Protein AF-A0A2G1YSA3-F1 (afdb_monomer)

Solvent-accessible surface area (backbone atoms only — not comparable to full-atom values): 4106 Å² total; per-residue (Å²): 136,81,80,75,83,79,82,48,72,64,60,51,54,52,49,52,60,58,59,75,70,63,77,90,85,84,84,84,84,85,77,63,92,86,68,44,62,66,58,52,54,53,49,50,53,60,74,65,47,74,70,60,60,66,57,54,63,72,74,106

Radius of gyration: 18.02 Å; Cα contacts (8 Å, |Δi|>4): 6; chains: 1; bounding box: 30×42×41 Å

Structure (mmCIF, N/CA/C/O backbone):
data_AF-A0A2G1YSA3-F1
#
_entry.id   AF-A0A2G1YSA3-F1
#
loop_
_atom_site.group_PDB
_atom_site.id
_atom_site.type_symbol
_atom_site.label_atom_id
_atom_site.label_alt_id
_atom_site.label_comp_id
_atom_site.label_asym_id
_atom_site.label_entity_id
_atom_site.label_seq_id
_atom_site.pdbx_PDB_ins_code
_atom_site.Cartn_x
_atom_site.Cartn_y
_atom_site.Cartn_z
_atom_site.occupancy
_atom_site.B_iso_or_equiv
_atom_site.auth_seq_id
_atom_site.auth_comp_id
_atom_site.auth_asym_id
_atom_site.auth_atom_id
_atom_site.pdbx_PDB_model_num
ATOM 1 N N . MET A 1 1 ? -22.134 32.569 5.707 1.00 43.38 1 MET A N 1
ATOM 2 C CA . MET A 1 1 ? -21.811 32.000 7.031 1.00 43.38 1 MET A CA 1
ATOM 3 C C . MET A 1 1 ? -22.047 30.506 6.911 1.00 43.38 1 MET A C 1
ATOM 5 O O . MET A 1 1 ? -23.176 30.069 7.075 1.00 43.38 1 MET A O 1
ATOM 9 N N . ASN A 1 2 ? -21.039 29.752 6.474 1.00 42.66 2 ASN A N 1
ATOM 10 C CA . ASN A 1 2 ? -21.200 28.317 6.252 1.00 42.66 2 ASN A CA 1
ATOM 11 C C . ASN A 1 2 ? -20.799 27.626 7.548 1.00 42.66 2 ASN A C 1
ATOM 13 O O . ASN A 1 2 ? -19.632 27.693 7.928 1.00 42.66 2 ASN A O 1
ATOM 17 N N . ALA A 1 3 ? -21.777 27.054 8.249 1.00 54.34 3 ALA A N 1
ATOM 18 C CA . ALA A 1 3 ? -21.519 26.213 9.404 1.00 54.34 3 ALA A CA 1
ATOM 19 C C . ALA A 1 3 ? -20.578 25.085 8.966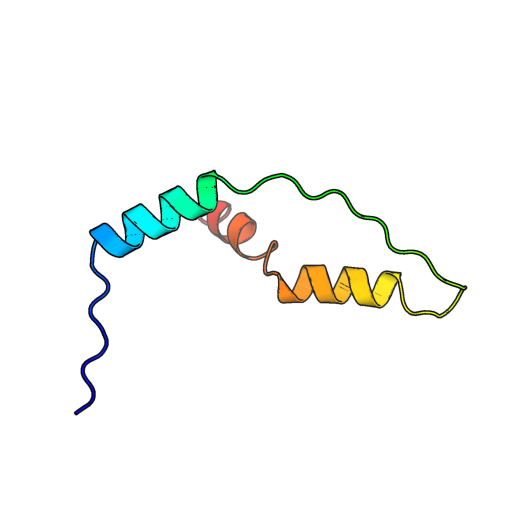 1.00 54.34 3 ALA A C 1
ATOM 21 O O . ALA A 1 3 ? -20.911 24.307 8.070 1.00 54.34 3 ALA A O 1
ATOM 22 N N . THR A 1 4 ? -19.383 25.036 9.546 1.00 59.31 4 THR A N 1
ATOM 23 C CA . THR A 1 4 ? -18.557 23.833 9.513 1.00 59.31 4 THR A CA 1
ATOM 24 C C . THR A 1 4 ? -19.403 22.711 10.110 1.00 59.31 4 THR A C 1
ATOM 26 O O . THR A 1 4 ? -19.913 22.903 11.216 1.00 59.31 4 THR A O 1
ATOM 29 N N . PRO A 1 5 ? -19.617 21.587 9.406 1.0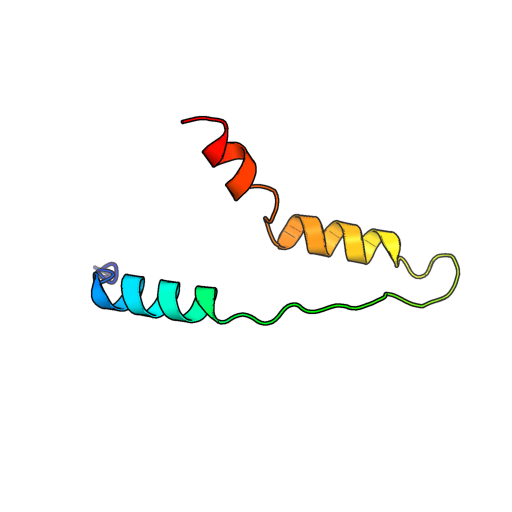0 67.88 5 PRO A N 1
ATOM 30 C CA . PRO A 1 5 ? -20.317 20.459 9.997 1.00 67.88 5 PRO A CA 1
ATOM 31 C C . PRO A 1 5 ? -19.533 20.020 11.236 1.00 67.88 5 PRO A C 1
ATOM 33 O O . PRO A 1 5 ? -18.342 19.717 11.158 1.00 67.88 5 PRO A O 1
ATOM 36 N N . GLU A 1 6 ? -20.185 20.083 12.391 1.00 80.69 6 GLU A N 1
ATOM 37 C CA . GLU A 1 6 ? -19.619 19.634 13.655 1.00 80.69 6 GLU A CA 1
ATOM 38 C C . GLU A 1 6 ? -19.652 18.104 13.638 1.00 80.69 6 GLU A C 1
ATOM 40 O O . GLU A 1 6 ? -20.723 17.506 13.692 1.00 80.69 6 GLU A O 1
ATOM 45 N N . ILE A 1 7 ? -18.486 17.474 13.465 1.00 80.69 7 ILE A N 1
ATOM 46 C CA . ILE A 1 7 ? -18.382 16.012 13.434 1.00 80.69 7 ILE A CA 1
ATOM 47 C C . ILE A 1 7 ? -18.698 15.495 14.835 1.00 80.69 7 ILE A C 1
ATOM 49 O O . ILE A 1 7 ? -18.006 15.809 15.806 1.00 80.69 7 ILE A O 1
ATOM 53 N N . THR A 1 8 ? -19.749 14.695 14.942 1.00 89.19 8 THR A N 1
ATOM 54 C CA . THR A 1 8 ? -20.181 14.108 16.204 1.00 89.19 8 THR A CA 1
ATOM 55 C C . THR A 1 8 ? -19.306 12.913 16.576 1.00 89.19 8 THR A C 1
ATOM 57 O O . THR A 1 8 ? -18.748 12.211 15.733 1.00 89.19 8 THR A O 1
ATOM 60 N N . ARG A 1 9 ? -19.217 12.623 17.877 1.00 85.94 9 ARG A N 1
ATOM 61 C CA . ARG A 1 9 ? -18.489 11.449 18.382 1.00 85.94 9 ARG A CA 1
ATOM 62 C C . ARG A 1 9 ? -19.016 10.131 17.804 1.00 85.94 9 ARG A C 1
ATOM 64 O O . ARG A 1 9 ? -18.234 9.237 17.515 1.00 85.94 9 ARG A O 1
ATOM 71 N N . GLN A 1 10 ? -20.328 10.047 17.597 1.00 88.88 10 GLN A N 1
ATOM 72 C CA . GLN A 1 10 ? -20.980 8.875 17.022 1.00 88.88 10 GLN A CA 1
ATOM 73 C C . GLN A 1 10 ? -20.515 8.614 15.583 1.00 88.88 10 GLN A C 1
ATOM 75 O O . GLN A 1 10 ? -20.207 7.479 15.236 1.00 88.88 10 GLN A O 1
ATOM 80 N N . GLU A 1 11 ? -20.392 9.663 14.766 1.00 84.62 11 GLU A N 1
ATOM 81 C CA . GLU A 1 11 ? -19.891 9.547 13.391 1.00 84.62 11 GLU A CA 1
ATOM 82 C C . GLU A 1 11 ? -18.432 9.071 13.348 1.00 84.62 11 GLU A C 1
ATOM 84 O O . GLU A 1 11 ? -18.065 8.291 12.469 1.00 84.62 11 GLU A O 1
ATOM 89 N N . ILE A 1 12 ? -17.609 9.485 14.319 1.00 86.81 12 ILE A N 1
ATOM 90 C CA . ILE A 1 12 ? -16.231 8.993 14.471 1.00 86.81 12 ILE A CA 1
ATOM 91 C C . ILE A 1 12 ? -16.233 7.505 14.839 1.00 86.81 12 ILE A C 1
ATOM 93 O O . ILE A 1 12 ? -15.536 6.717 14.201 1.00 86.81 12 ILE A O 1
ATOM 97 N N . ASP 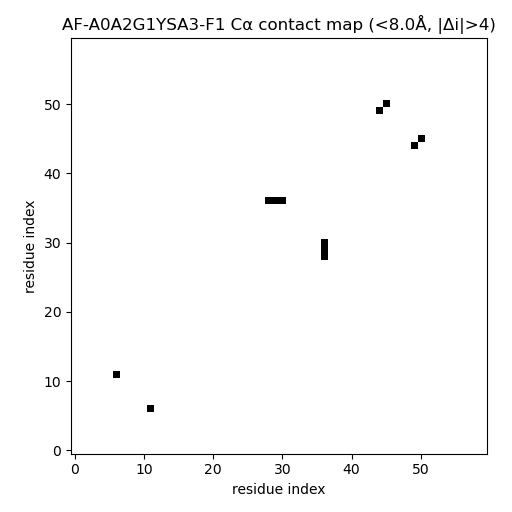A 1 13 ? -17.030 7.107 15.831 1.00 87.94 13 ASP A N 1
ATOM 98 C CA . ASP A 1 13 ? -17.102 5.718 16.295 1.00 87.94 13 ASP A CA 1
ATOM 99 C C . ASP A 1 13 ? -17.597 4.773 15.186 1.00 87.94 13 ASP A C 1
ATOM 101 O O . ASP A 1 13 ? -17.080 3.663 15.022 1.00 87.94 13 ASP A O 1
ATOM 105 N N . ASP A 1 14 ? -18.567 5.214 14.385 1.00 87.69 14 ASP A N 1
ATOM 106 C CA . ASP A 1 14 ? -19.091 4.445 13.255 1.00 87.69 14 ASP A CA 1
ATOM 107 C C . ASP A 1 14 ? -18.085 4.364 12.100 1.00 87.69 14 ASP A C 1
ATOM 109 O O . ASP A 1 14 ? -17.921 3.299 11.492 1.00 87.69 14 ASP A O 1
ATOM 113 N N . TYR A 1 15 ? -17.341 5.444 11.841 1.00 84.62 15 TYR A N 1
ATOM 114 C CA . TYR A 1 15 ? -16.235 5.423 10.890 1.00 84.62 15 TYR A CA 1
ATOM 115 C C . TYR A 1 15 ? -15.156 4.422 11.317 1.00 84.62 15 TYR A C 1
ATOM 117 O O . TYR A 1 15 ? -14.798 3.556 10.518 1.00 84.62 15 TYR A O 1
ATOM 125 N N . LEU A 1 16 ? -14.688 4.468 12.567 1.00 85.38 16 LEU A N 1
ATOM 126 C CA . LEU A 1 16 ? -13.656 3.559 13.080 1.00 85.38 16 LEU A CA 1
ATOM 127 C C . LEU A 1 16 ? -14.093 2.089 12.988 1.00 85.38 16 LEU A C 1
ATOM 129 O O . LEU A 1 16 ? -13.362 1.267 12.434 1.00 85.38 16 LEU A O 1
ATOM 133 N N . LYS A 1 17 ? -15.331 1.772 13.391 1.00 85.81 17 LYS A N 1
ATOM 134 C CA . LYS A 1 17 ? -15.912 0.424 13.232 1.00 85.81 17 LYS A CA 1
ATOM 135 C C . LYS A 1 17 ? -15.958 -0.045 11.776 1.00 85.81 17 LYS A C 1
ATOM 137 O O . LYS A 1 17 ? -15.839 -1.241 11.514 1.00 85.81 17 LYS A O 1
ATOM 142 N N . SER A 1 18 ? -16.167 0.866 10.822 1.00 81.56 18 SER A N 1
ATOM 143 C CA . SER A 1 18 ? -16.146 0.532 9.392 1.00 81.56 18 SER A CA 1
ATOM 144 C C . SER A 1 18 ? -14.731 0.244 8.875 1.00 81.56 18 SER A C 1
ATOM 146 O O . SER A 1 18 ? -14.569 -0.564 7.962 1.00 81.56 18 SER A O 1
ATOM 148 N N . GLN A 1 19 ? -13.704 0.870 9.466 1.00 82.12 19 GLN A N 1
ATOM 149 C CA . GLN A 1 19 ? -12.305 0.639 9.100 1.00 82.12 19 GLN A CA 1
ATOM 150 C C . GLN A 1 19 ? -11.782 -0.698 9.638 1.00 82.12 19 GLN A C 1
ATOM 152 O O . GLN A 1 19 ? -11.052 -1.383 8.926 1.00 82.12 19 GLN A O 1
ATOM 157 N N . GLU A 1 20 ? -12.200 -1.104 10.841 1.00 80.00 20 GLU A N 1
ATOM 158 C CA . GLU A 1 20 ? -11.807 -2.383 11.457 1.00 80.00 20 GLU A CA 1
ATOM 159 C C . GLU A 1 20 ? -12.233 -3.618 10.645 1.00 80.00 20 GLU A C 1
ATOM 161 O O . GLU A 1 20 ? -11.613 -4.673 10.750 1.00 80.00 20 GLU A O 1
ATOM 166 N N . LYS A 1 21 ? -13.282 -3.505 9.820 1.00 80.31 21 LYS A N 1
ATOM 167 C CA . LYS A 1 21 ? -13.860 -4.626 9.057 1.00 80.31 21 LYS A CA 1
ATOM 168 C C . LYS A 1 21 ? -13.378 -4.716 7.608 1.00 80.31 21 LYS A C 1
ATOM 170 O O . LYS A 1 21 ? -14.062 -5.306 6.774 1.00 80.31 21 LYS A O 1
ATOM 175 N N . LYS A 1 22 ? -12.243 -4.106 7.270 1.00 83.56 22 LYS A N 1
ATOM 176 C CA . LYS A 1 22 ? -11.694 -4.197 5.912 1.00 83.56 22 LYS A CA 1
ATOM 177 C C . LYS A 1 22 ? -10.981 -5.530 5.701 1.00 83.56 22 LYS A C 1
ATOM 179 O O . LYS A 1 22 ? -10.066 -5.878 6.442 1.00 83.56 22 LYS A O 1
ATOM 184 N N . ASP A 1 23 ? -11.363 -6.236 4.644 1.00 86.50 23 ASP A N 1
ATOM 185 C CA . ASP A 1 23 ? -10.693 -7.468 4.236 1.00 86.50 23 ASP A CA 1
ATOM 186 C C . ASP A 1 23 ? -9.334 -7.190 3.575 1.00 86.50 23 ASP A C 1
ATOM 188 O O . ASP A 1 23 ? -9.125 -6.173 2.906 1.00 86.50 23 ASP A O 1
ATOM 192 N N . LEU A 1 24 ? -8.402 -8.134 3.729 1.00 87.31 24 LEU A N 1
ATOM 193 C CA . LEU A 1 24 ? -7.088 -8.061 3.097 1.00 87.31 24 LEU A CA 1
ATOM 194 C C . LEU A 1 24 ? -7.191 -8.350 1.592 1.00 87.31 24 LEU A C 1
ATOM 196 O O . LEU A 1 24 ? -7.411 -9.490 1.180 1.00 87.31 24 LEU A O 1
ATOM 200 N N . LEU A 1 25 ? -6.928 -7.339 0.764 1.00 88.75 25 LEU A N 1
ATOM 201 C CA . LEU A 1 25 ? -6.828 -7.503 -0.684 1.00 88.75 25 LEU A CA 1
ATOM 202 C C . LEU A 1 25 ? -5.409 -7.922 -1.094 1.00 88.75 25 LEU A C 1
ATOM 204 O O . LEU A 1 25 ? -4.442 -7.194 -0.877 1.00 88.75 25 LEU A O 1
ATOM 208 N N . ARG A 1 26 ? -5.288 -9.075 -1.758 1.00 92.69 26 ARG A N 1
ATOM 209 C CA . ARG A 1 26 ? -4.063 -9.495 -2.455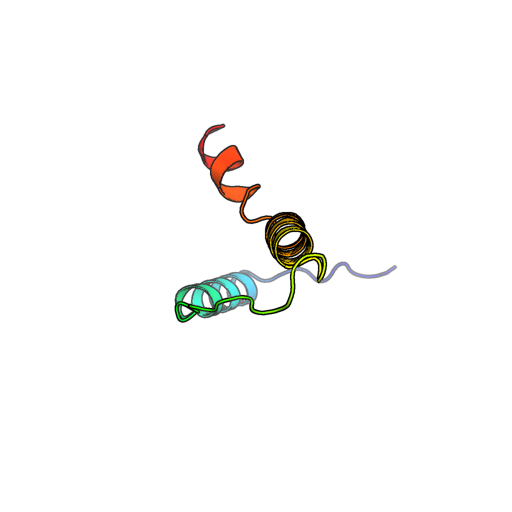 1.00 92.69 26 ARG A CA 1
ATOM 210 C C . ARG A 1 26 ? -4.289 -9.364 -3.954 1.00 92.69 26 ARG A C 1
ATOM 212 O O . ARG A 1 26 ? -5.192 -9.998 -4.490 1.00 92.69 26 ARG A O 1
ATOM 219 N N . PHE A 1 27 ? -3.470 -8.567 -4.627 1.00 94.00 27 PHE A N 1
ATOM 220 C CA . PHE A 1 27 ? -3.527 -8.412 -6.078 1.00 94.00 27 PHE A CA 1
ATOM 221 C C . PHE A 1 27 ? -2.119 -8.416 -6.672 1.00 94.00 27 PHE A C 1
ATOM 223 O O . PHE A 1 27 ? -1.129 -8.224 -5.966 1.00 94.00 27 PHE A O 1
ATOM 230 N N . ILE A 1 28 ? -2.044 -8.647 -7.979 1.00 94.56 28 ILE A N 1
ATOM 231 C CA . ILE A 1 28 ? -0.808 -8.588 -8.759 1.00 94.56 28 ILE A CA 1
ATOM 232 C C . ILE A 1 28 ? -1.010 -7.660 -9.954 1.00 94.56 28 ILE A C 1
ATOM 234 O O . ILE A 1 28 ? -2.123 -7.540 -10.466 1.00 94.56 28 ILE A O 1
ATOM 238 N N . THR A 1 29 ? 0.061 -7.017 -10.413 1.00 94.00 29 THR A N 1
ATOM 239 C CA . THR A 1 29 ? 0.071 -6.287 -11.686 1.00 94.00 29 THR A CA 1
ATOM 240 C C . THR A 1 29 ? 0.716 -7.158 -12.764 1.00 94.00 29 THR A C 1
ATOM 242 O O . THR A 1 29 ? 1.738 -7.803 -12.529 1.00 94.00 29 THR A O 1
ATOM 245 N N . CYS A 1 30 ? 0.120 -7.205 -13.956 1.00 95.31 30 CYS A N 1
ATOM 246 C CA . CYS A 1 30 ? 0.635 -7.940 -15.114 1.00 95.31 30 CYS A CA 1
ATOM 247 C C . CYS A 1 30 ? 0.665 -7.032 -16.353 1.00 95.31 30 CYS A C 1
ATOM 249 O O . CYS A 1 30 ? -0.036 -6.026 -16.402 1.00 95.31 30 CYS A O 1
ATOM 251 N N . GLY A 1 31 ? 1.537 -7.343 -17.315 1.00 93.94 31 GLY A N 1
ATOM 252 C CA . GLY A 1 31 ? 1.798 -6.499 -18.488 1.00 93.94 31 GLY A CA 1
ATOM 253 C C . GLY A 1 31 ? 3.224 -6.661 -19.020 1.00 93.94 31 GLY A C 1
ATOM 254 O O . GLY A 1 31 ? 4.104 -7.178 -18.320 1.00 93.94 31 GLY A O 1
ATOM 255 N N . SER A 1 32 ? 3.456 -6.198 -20.242 1.00 95.88 32 SER A N 1
ATOM 256 C CA . SER A 1 32 ? 4.743 -6.172 -20.939 1.00 95.88 32 SER A CA 1
ATOM 257 C C . SER A 1 32 ? 5.795 -5.330 -20.209 1.00 95.88 32 SER A C 1
ATOM 259 O O . SER A 1 32 ? 5.502 -4.550 -19.294 1.00 95.88 32 SER A O 1
ATOM 261 N N . VAL A 1 33 ? 7.058 -5.507 -20.598 1.00 89.75 33 VAL A N 1
ATOM 262 C CA . VAL A 1 33 ? 8.121 -4.537 -20.301 1.00 89.75 33 VAL A CA 1
ATOM 263 C C . VAL A 1 33 ? 7.655 -3.159 -20.801 1.00 89.75 33 VAL A C 1
ATOM 265 O O . VAL A 1 33 ? 7.028 -3.078 -21.852 1.00 89.75 33 VAL A O 1
ATOM 268 N N . ASP A 1 34 ? 7.889 -2.1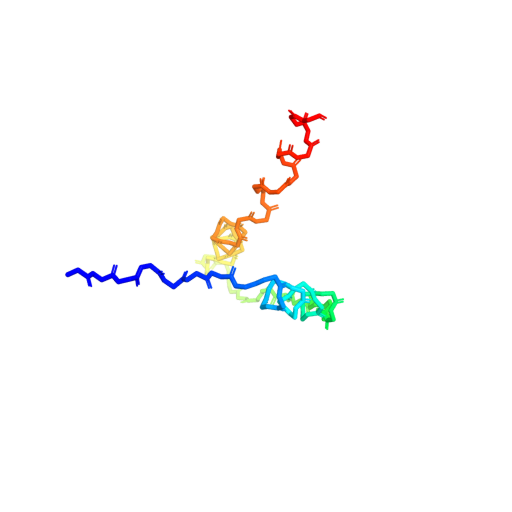20 -19.997 1.00 91.81 34 ASP A N 1
ATOM 269 C CA . ASP A 1 34 ? 7.494 -0.716 -20.224 1.00 91.81 34 ASP A CA 1
ATOM 270 C C . ASP A 1 34 ? 6.012 -0.326 -20.053 1.00 91.81 34 ASP A C 1
ATOM 272 O O . ASP A 1 34 ? 5.704 0.863 -20.050 1.00 91.81 34 ASP A O 1
ATOM 276 N N . ASP A 1 35 ? 5.112 -1.257 -19.711 1.00 95.50 35 ASP A N 1
ATOM 277 C CA . ASP A 1 35 ? 3.701 -0.935 -19.385 1.00 95.50 35 ASP A CA 1
ATOM 278 C C . ASP A 1 35 ? 3.521 -0.149 -18.065 1.00 95.50 35 ASP A C 1
ATOM 280 O O . ASP A 1 35 ? 2.411 0.054 -17.576 1.00 95.50 35 ASP A O 1
ATOM 284 N N . GLY A 1 36 ? 4.615 0.259 -17.418 1.00 95.00 36 GLY A N 1
ATOM 285 C CA . GLY A 1 36 ? 4.556 1.089 -16.217 1.00 95.00 36 GLY A CA 1
ATOM 286 C C . GLY A 1 36 ? 4.038 0.376 -14.962 1.00 95.00 36 GLY A C 1
ATOM 287 O O . GLY A 1 36 ? 3.666 1.051 -14.005 1.00 95.00 36 GLY A O 1
ATOM 288 N N . LYS A 1 37 ? 4.049 -0.966 -14.907 1.00 96.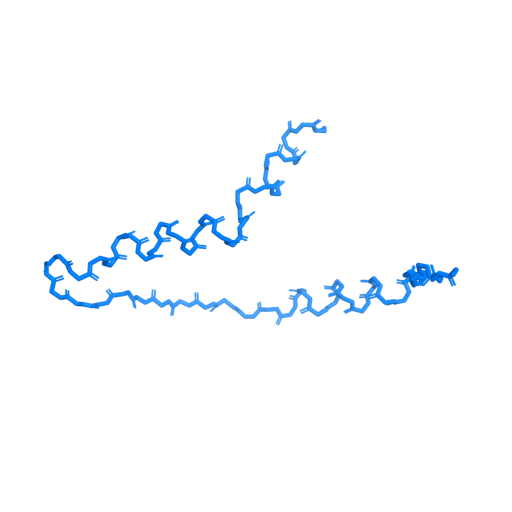06 37 LYS A N 1
ATOM 289 C CA . LYS A 1 37 ? 3.615 -1.762 -13.732 1.00 96.06 37 LYS A CA 1
ATOM 290 C C . LYS A 1 37 ? 4.203 -1.254 -12.406 1.00 96.06 37 LYS A C 1
ATOM 292 O O . LYS A 1 37 ? 3.479 -1.099 -11.424 1.00 96.06 37 LYS A O 1
ATOM 297 N N . SER A 1 38 ? 5.506 -0.965 -12.387 1.00 94.56 38 SER A N 1
ATOM 298 C CA . SER A 1 38 ? 6.208 -0.443 -11.207 1.00 94.56 38 SER A CA 1
ATOM 299 C C . SER A 1 38 ? 5.833 1.009 -10.901 1.00 94.56 38 SER A C 1
ATOM 301 O O . SER A 1 38 ? 5.693 1.370 -9.736 1.00 94.56 38 SER A O 1
ATOM 303 N N . THR A 1 39 ? 5.607 1.828 -11.933 1.00 95.12 39 THR A N 1
ATOM 304 C CA . THR A 1 39 ? 5.134 3.214 -11.795 1.00 95.12 39 THR A CA 1
ATOM 305 C C . THR A 1 39 ? 3.739 3.262 -11.175 1.00 95.12 39 THR A C 1
ATOM 307 O O . THR A 1 39 ? 3.496 4.068 -10.281 1.00 95.12 39 THR A O 1
ATOM 310 N N . PHE A 1 40 ? 2.838 2.369 -11.594 1.00 94.50 40 PHE A N 1
ATOM 311 C CA . PHE A 1 40 ? 1.489 2.263 -11.044 1.00 94.50 40 PHE A C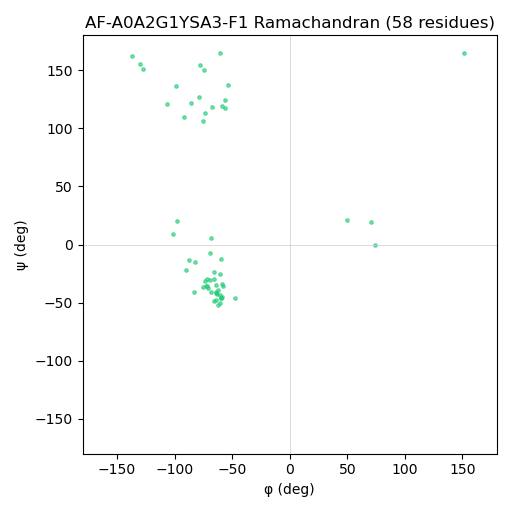A 1
ATOM 312 C C . PHE A 1 40 ? 1.501 1.857 -9.567 1.00 94.50 40 PHE A C 1
ATOM 314 O O . PHE A 1 40 ? 0.870 2.526 -8.754 1.00 94.50 40 PHE A O 1
ATOM 321 N N . ILE A 1 41 ? 2.268 0.820 -9.200 1.00 92.69 41 ILE A N 1
ATOM 322 C CA . ILE A 1 41 ? 2.432 0.432 -7.788 1.00 92.69 41 ILE A CA 1
ATOM 323 C C . ILE A 1 41 ? 3.022 1.594 -6.978 1.00 92.69 41 ILE A C 1
ATOM 325 O O . ILE A 1 41 ? 2.506 1.913 -5.911 1.00 92.69 41 ILE A O 1
ATOM 329 N N . GLY A 1 42 ? 4.058 2.266 -7.492 1.00 91.06 42 GLY A N 1
ATOM 330 C CA . GLY A 1 42 ? 4.675 3.411 -6.818 1.00 91.06 42 GLY A CA 1
ATOM 331 C C . GLY A 1 42 ? 3.697 4.565 -6.589 1.00 91.06 42 GLY A C 1
ATOM 332 O O . GLY A 1 42 ? 3.643 5.119 -5.492 1.00 91.06 42 GLY A O 1
ATOM 333 N N . ARG A 1 43 ? 2.873 4.894 -7.592 1.00 90.94 43 ARG A N 1
ATOM 334 C CA . ARG A 1 43 ? 1.855 5.942 -7.472 1.00 90.94 43 ARG A CA 1
ATOM 335 C C . ARG A 1 43 ? 0.737 5.554 -6.507 1.00 90.94 43 ARG A C 1
ATOM 337 O O . ARG A 1 43 ? 0.335 6.385 -5.701 1.00 90.94 43 ARG A O 1
ATOM 344 N N . LEU A 1 44 ? 0.283 4.301 -6.550 1.00 89.44 44 LEU A N 1
ATOM 345 C CA . LEU A 1 44 ? -0.727 3.777 -5.632 1.00 89.44 44 LEU A CA 1
ATOM 346 C C . LEU A 1 44 ? -0.255 3.868 -4.175 1.00 89.44 44 LEU A C 1
ATOM 348 O O . LEU A 1 44 ? -1.008 4.334 -3.323 1.00 89.44 44 LEU A O 1
ATOM 352 N N . LEU A 1 45 ? 0.990 3.472 -3.889 1.00 87.50 45 LEU A N 1
ATOM 353 C CA . LEU A 1 45 ? 1.572 3.571 -2.545 1.00 87.50 45 LEU A CA 1
ATOM 354 C C . LEU A 1 45 ? 1.703 5.029 -2.082 1.00 87.50 45 LEU A C 1
ATOM 356 O O . LEU A 1 45 ? 1.394 5.331 -0.930 1.00 87.50 45 LEU A O 1
ATOM 360 N N . TRP A 1 46 ? 2.112 5.928 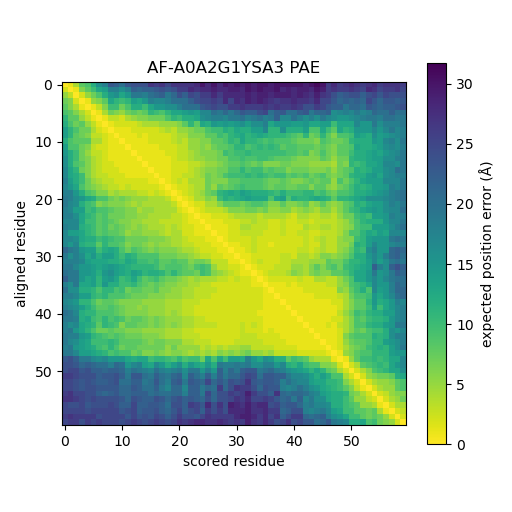-2.982 1.00 85.38 46 TRP A N 1
ATOM 361 C CA . TRP A 1 46 ? 2.211 7.362 -2.707 1.00 85.38 46 TRP A CA 1
ATOM 362 C C . TRP A 1 46 ? 0.848 7.987 -2.373 1.00 85.38 46 TRP A C 1
ATOM 364 O O . TRP A 1 46 ? 0.692 8.629 -1.335 1.00 85.38 46 TRP A O 1
ATOM 374 N N . ASP A 1 47 ? -0.153 7.770 -3.230 1.00 85.88 47 ASP A N 1
ATOM 375 C CA . ASP A 1 47 ? -1.487 8.361 -3.082 1.00 85.88 47 ASP A CA 1
ATOM 376 C C . ASP A 1 47 ? -2.257 7.767 -1.890 1.00 85.88 47 ASP A C 1
ATOM 378 O O . ASP A 1 47 ? -3.027 8.479 -1.245 1.00 85.88 47 ASP A O 1
ATOM 382 N N . SER A 1 48 ? -2.018 6.495 -1.543 1.00 82.75 48 SER A N 1
ATOM 383 C CA . SER A 1 48 ? -2.684 5.835 -0.407 1.00 82.75 48 SER A CA 1
ATOM 384 C C . SER A 1 48 ? -2.249 6.374 0.959 1.00 82.75 48 SER A C 1
ATOM 386 O O . SER A 1 48 ? -2.829 5.976 1.964 1.00 82.75 48 SER A O 1
ATOM 388 N N . LYS A 1 49 ? -1.230 7.249 1.025 1.00 71.75 49 LYS A N 1
ATOM 389 C CA . LYS A 1 49 ? -0.686 7.824 2.272 1.00 71.75 49 LYS A CA 1
ATOM 390 C C . LYS A 1 49 ? -0.366 6.787 3.362 1.00 71.75 49 LYS A C 1
ATOM 392 O O . LYS A 1 49 ? -0.210 7.160 4.520 1.00 71.75 49 LYS A O 1
ATOM 397 N N . LEU A 1 50 ? -0.177 5.516 2.994 1.00 60.25 50 LEU A N 1
ATOM 398 C CA . LEU A 1 50 ? 0.167 4.413 3.905 1.00 60.25 50 LEU A CA 1
ATOM 399 C C . LEU A 1 50 ? 1.495 4.653 4.650 1.00 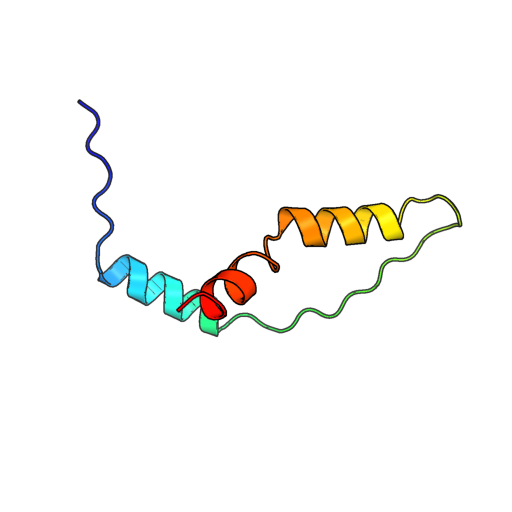60.25 50 LEU A C 1
ATOM 401 O O . LEU A 1 50 ? 1.790 3.969 5.616 1.00 60.25 50 LEU A O 1
ATOM 405 N N . LEU A 1 51 ? 2.284 5.642 4.217 1.00 52.03 51 LEU A N 1
ATOM 406 C CA . LEU A 1 51 ? 3.519 6.093 4.860 1.00 52.03 51 LEU A CA 1
ATOM 407 C C . LEU A 1 51 ? 3.326 7.163 5.956 1.00 52.03 51 LEU A C 1
ATOM 409 O O . LEU A 1 51 ? 4.281 7.450 6.673 1.00 52.03 51 LEU A O 1
ATOM 413 N N . PHE A 1 52 ? 2.151 7.795 6.073 1.00 47.12 52 PHE A N 1
ATOM 414 C CA . PHE A 1 52 ? 1.955 8.956 6.960 1.00 47.12 52 PHE A CA 1
ATOM 415 C C . PHE A 1 52 ? 1.520 8.606 8.389 1.00 47.12 52 PHE A C 1
ATOM 417 O O . PHE A 1 52 ? 1.743 9.417 9.285 1.00 47.12 52 PHE A O 1
ATOM 424 N N . GLU A 1 53 ? 0.938 7.429 8.629 1.00 49.94 53 GLU A N 1
ATOM 425 C CA . GLU A 1 53 ? 0.510 7.031 9.982 1.00 49.94 53 GLU A CA 1
ATOM 426 C C . GLU A 1 53 ? 1.664 6.433 10.804 1.00 49.94 53 GLU A C 1
ATOM 428 O O . GLU A 1 53 ? 1.859 6.828 11.955 1.00 49.94 53 GLU A O 1
ATOM 433 N N . ASP A 1 54 ? 2.517 5.598 10.202 1.00 53.62 54 ASP A N 1
ATOM 434 C CA . ASP A 1 54 ? 3.649 4.974 10.912 1.00 53.62 54 ASP A CA 1
ATOM 435 C C . ASP A 1 54 ? 4.718 5.991 11.370 1.00 53.62 54 ASP A C 1
ATOM 437 O O . ASP A 1 54 ? 5.368 5.817 12.404 1.00 53.62 54 ASP A O 1
ATOM 441 N N . GLN A 1 55 ? 4.891 7.099 10.639 1.00 44.56 55 GLN A N 1
ATOM 442 C CA . GLN A 1 55 ? 5.827 8.170 11.013 1.00 44.56 55 GLN A CA 1
ATOM 443 C C . GLN A 1 55 ? 5.313 9.014 12.194 1.00 44.56 55 GLN A C 1
ATOM 445 O O . GLN A 1 55 ? 6.118 9.471 13.002 1.00 44.56 55 GLN A O 1
ATOM 450 N N . LEU A 1 56 ? 3.992 9.190 12.343 1.00 47.84 56 LEU A N 1
ATOM 451 C CA . LEU A 1 56 ? 3.397 9.903 13.484 1.00 47.84 56 LEU A CA 1
ATOM 452 C C . LEU A 1 56 ? 3.475 9.079 14.776 1.00 47.84 56 LEU A C 1
ATOM 454 O O . LEU A 1 56 ? 3.754 9.637 15.836 1.00 47.84 56 LEU A O 1
ATOM 458 N N . ALA A 1 57 ? 3.327 7.755 14.684 1.00 54.38 57 ALA A N 1
ATOM 459 C CA . ALA A 1 57 ? 3.522 6.853 15.821 1.00 54.38 57 ALA A CA 1
ATOM 460 C C . ALA A 1 57 ? 4.978 6.822 16.328 1.00 54.38 57 ALA A C 1
ATOM 462 O O . ALA A 1 57 ? 5.215 6.517 17.490 1.00 54.38 57 ALA A O 1
ATOM 463 N N . THR A 1 58 ? 5.955 7.168 15.480 1.00 51.72 58 THR A N 1
ATOM 464 C CA . THR A 1 58 ? 7.377 7.243 15.869 1.00 51.72 58 THR A CA 1
ATOM 465 C C . THR A 1 58 ? 7.732 8.571 16.564 1.00 51.72 58 THR A C 1
ATOM 467 O O . THR A 1 58 ? 8.783 8.682 17.191 1.00 51.72 58 THR A O 1
ATOM 470 N N . LEU A 1 59 ? 6.870 9.590 16.461 1.00 49.06 59 LEU A N 1
ATOM 471 C CA . LEU A 1 59 ? 7.088 10.947 16.986 1.00 49.06 59 LEU A CA 1
ATOM 472 C C . LEU A 1 59 ? 6.348 11.232 18.309 1.00 49.06 59 LEU A C 1
ATOM 474 O O . LEU A 1 59 ? 6.336 12.388 18.738 1.00 49.06 59 LEU A O 1
ATOM 478 N N . THR A 1 60 ? 5.753 10.219 18.954 1.00 41.09 60 THR A N 1
ATOM 479 C CA . THR A 1 60 ? 5.063 10.357 20.253 1.00 41.09 60 THR A CA 1
ATOM 480 C C . THR A 1 60 ? 5.665 9.448 21.314 1.00 41.09 60 THR A C 1
ATOM 482 O O . THR A 1 60 ? 5.992 8.292 20.972 1.00 41.09 60 THR A O 1
#

Foldseek 3Di:
DDDDPDQDPVNVVVVVVVVVPDDDDDDADDDDPPPCRVVVVVVCCVVVPPVVPVVVVVVD

pLDDT: mean 78.46, std 17.47, range [41.09, 96.06]

Mean predicted aligned error: 10.95 Å

Sequence (60 aa):
MNATPEITRQEIDDYLKSQEKKDLLRFITCGSVDDGKSTFIGRLLWDSKLLFEDQLATLT

Secondary structure (DSSP, 8-state):
--PPP---HHHHHHHHHHHHT-----------TTS-HHHHHHHHHHHTTTTHHHHHHTT-